Protein AF-A0ABD5TT77-F1 (afdb_monomer_lite)

Foldseek 3Di:
DDPVVVVCVVVVNDPVNDDDDDDDDDDDWDQKDWDKDCADPVPRHNQKIKIWMDGTDPVQPPPDDFQTKIWIAGLPPRHTPDTGFTFRQWHWGADPVGDIDIDGDDPVRRGDRRDDSVVSVVVSVVD

Radius of gyration: 18.19 Å; chains: 1; bounding box: 44×41×43 Å

Secondary structure (DSSP, 8-state):
--HHHHHHHHTT--GGG--------PPP--SEEEEEESS-TTT--TTEEEEEEEES-GGGGTTSSS-SEEEEEETTT--EEEEE-----EEEEE-TTSSEEEEEPPGGGTT--SS-TTHHHHHHTT-

Sequence (127 aa):
MNWRERHTAKNGIPHEDVALSVVVQRMVIPEVSGTMFTADPTNGNRRITAIKAGLGLREAFISGGAAAGSVRVDARTGETLDYETGVQRTVVRPRPEGGIETVDFSADERSVRALSDKQVPRLLRKG

Structure (mmCIF, N/CA/C/O backbone):
data_AF-A0ABD5TT77-F1
#
_entry.id   AF-A0ABD5TT77-F1
#
loop_
_atom_site.group_PDB
_atom_site.id
_atom_site.type_symbol
_atom_site.label_atom_id
_atom_site.label_alt_id
_atom_site.label_comp_id
_atom_site.label_asym_id
_atom_site.label_entity_id
_atom_site.label_seq_id
_atom_site.pdbx_PDB_ins_code
_atom_site.Cartn_x
_atom_site.Cartn_y
_atom_site.Cartn_z
_atom_site.occupancy
_atom_site.B_iso_or_equiv
_atom_site.auth_seq_id
_atom_site.auth_comp_id
_atom_site.auth_asym_id
_atom_site.auth_atom_id
_atom_site.pdbx_PDB_model_num
ATOM 1 N N . MET A 1 1 ? 29.557 -3.678 -16.423 1.00 57.44 1 MET A N 1
ATOM 2 C CA . MET A 1 1 ? 28.429 -4.621 -16.549 1.00 57.44 1 MET A CA 1
ATOM 3 C C . MET A 1 1 ? 27.273 -4.126 -15.693 1.00 57.44 1 MET A C 1
ATOM 5 O O . MET A 1 1 ? 27.423 -4.057 -14.474 1.00 57.44 1 MET A O 1
ATOM 9 N N . ASN A 1 2 ? 26.182 -3.690 -16.322 1.00 69.31 2 ASN A N 1
ATOM 10 C CA . ASN A 1 2 ? 24.998 -3.152 -15.636 1.00 69.31 2 ASN A CA 1
ATOM 11 C C . ASN A 1 2 ? 24.085 -4.287 -15.109 1.00 69.31 2 ASN A C 1
ATOM 13 O O . ASN A 1 2 ? 24.344 -5.471 -15.332 1.00 69.31 2 ASN A O 1
ATOM 17 N N . TRP A 1 3 ? 23.025 -3.954 -14.362 1.00 62.84 3 TRP A N 1
ATOM 18 C CA . TRP A 1 3 ? 22.166 -4.966 -13.723 1.00 62.84 3 TRP A CA 1
ATOM 19 C C . TRP A 1 3 ? 21.408 -5.853 -14.730 1.00 62.84 3 TRP A C 1
ATOM 21 O O . TRP A 1 3 ? 21.178 -7.032 -14.456 1.00 62.84 3 TRP A O 1
ATOM 31 N N . ARG A 1 4 ? 21.057 -5.304 -15.902 1.00 60.78 4 ARG A N 1
ATOM 32 C CA . ARG A 1 4 ? 20.315 -6.005 -16.961 1.00 60.78 4 ARG A CA 1
ATOM 33 C C . ARG A 1 4 ? 21.167 -7.082 -17.621 1.00 60.78 4 ARG A C 1
ATOM 35 O O . ARG A 1 4 ? 20.706 -8.209 -17.778 1.00 60.78 4 ARG A O 1
ATOM 42 N N . GLU A 1 5 ? 22.418 -6.749 -17.929 1.00 68.38 5 GLU A N 1
ATOM 43 C CA . GLU A 1 5 ? 23.418 -7.687 -18.458 1.00 68.38 5 GLU A CA 1
ATOM 44 C C . GLU A 1 5 ? 23.682 -8.832 -17.480 1.00 68.38 5 GLU A C 1
ATOM 46 O O . GLU A 1 5 ? 23.782 -9.984 -17.883 1.00 68.38 5 GLU A O 1
ATOM 51 N N . ARG A 1 6 ? 23.723 -8.551 -16.170 1.00 73.81 6 ARG A N 1
ATOM 52 C CA . ARG A 1 6 ? 23.892 -9.612 -15.164 1.00 73.81 6 ARG A CA 1
ATOM 53 C C . ARG A 1 6 ? 22.697 -10.562 -15.088 1.00 73.81 6 ARG A C 1
ATOM 55 O O . ARG A 1 6 ? 22.906 -11.757 -14.912 1.00 73.81 6 ARG A O 1
ATOM 62 N N . HIS A 1 7 ? 21.465 -10.061 -15.173 1.00 81.19 7 HIS A N 1
ATOM 63 C CA . HIS A 1 7 ? 20.271 -10.902 -15.040 1.00 81.19 7 HIS A CA 1
ATOM 64 C C . HIS A 1 7 ? 20.042 -11.797 -16.265 1.00 81.19 7 HIS A C 1
ATOM 66 O O . HIS A 1 7 ? 19.782 -12.987 -16.111 1.00 81.19 7 HIS A O 1
ATOM 72 N N . THR A 1 8 ? 20.156 -11.233 -17.468 1.00 85.06 8 THR A N 1
ATOM 73 C CA . THR A 1 8 ? 19.967 -11.963 -18.735 1.00 85.06 8 THR A CA 1
ATOM 74 C C . THR A 1 8 ? 21.039 -13.032 -18.920 1.00 85.06 8 THR A C 1
ATOM 76 O O . THR A 1 8 ? 20.696 -14.201 -19.085 1.00 85.06 8 THR A O 1
ATOM 79 N N . ALA A 1 9 ? 22.316 -12.682 -18.721 1.00 80.12 9 ALA A N 1
ATOM 80 C CA . ALA A 1 9 ? 23.414 -13.645 -18.770 1.00 80.12 9 ALA A CA 1
ATOM 81 C C . ALA A 1 9 ? 23.263 -14.770 -17.731 1.00 80.12 9 ALA A C 1
ATOM 83 O O . ALA A 1 9 ? 23.460 -15.938 -18.056 1.00 80.12 9 ALA A O 1
ATOM 84 N N . LYS A 1 10 ? 22.864 -14.449 -16.489 1.00 87.50 10 LYS A N 1
ATOM 85 C CA . LYS A 1 10 ? 22.656 -15.459 -15.434 1.00 87.50 10 LYS A CA 1
ATOM 86 C C . LYS A 1 10 ? 21.545 -16.457 -15.778 1.00 87.50 10 LYS A C 1
ATOM 88 O O . LYS A 1 10 ? 21.640 -17.612 -15.378 1.00 87.50 10 LYS A O 1
ATOM 93 N N . ASN A 1 11 ? 20.503 -16.016 -16.476 1.00 87.88 11 ASN A N 1
ATOM 94 C CA . ASN A 1 11 ? 19.365 -16.861 -16.839 1.00 87.88 11 ASN A CA 1
ATOM 95 C C . ASN A 1 11 ? 19.471 -17.440 -18.260 1.00 87.88 11 ASN A C 1
ATOM 97 O O . ASN A 1 11 ? 18.516 -18.054 -18.723 1.00 87.88 11 ASN A O 1
ATOM 101 N N . GLY A 1 12 ? 20.606 -17.250 -18.948 1.00 87.81 12 GLY A N 1
ATOM 102 C CA . GLY A 1 12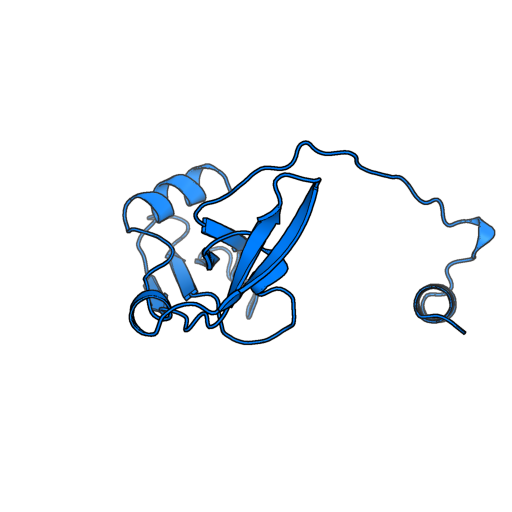 ? 20.821 -17.756 -20.306 1.00 87.81 12 GLY A CA 1
ATOM 103 C C . GLY A 1 12 ? 19.894 -17.136 -21.352 1.00 87.81 12 GLY A C 1
ATOM 104 O O . GLY A 1 12 ? 19.580 -17.791 -22.337 1.00 87.81 12 GLY A O 1
ATOM 105 N N . ILE A 1 13 ? 19.426 -15.905 -21.126 1.00 87.12 13 ILE A N 1
ATOM 106 C CA . ILE A 1 13 ? 18.540 -15.188 -22.048 1.00 87.12 13 ILE A CA 1
ATOM 107 C C . ILE A 1 13 ? 19.423 -14.382 -23.014 1.00 87.12 13 ILE A C 1
ATOM 109 O O . ILE A 1 13 ? 20.113 -13.469 -22.540 1.00 87.12 13 ILE A O 1
ATOM 113 N N . PRO A 1 14 ? 19.429 -14.688 -24.326 1.00 86.62 14 PRO A N 1
ATOM 114 C CA . PRO A 1 14 ? 20.193 -13.931 -25.314 1.00 86.62 14 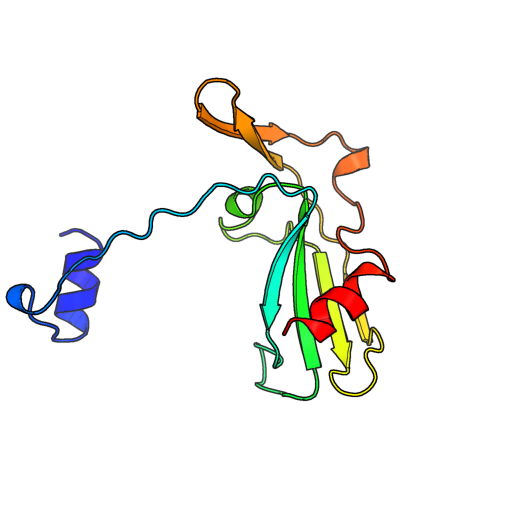PRO A CA 1
ATOM 115 C C . PRO A 1 14 ? 19.721 -12.478 -25.379 1.00 86.62 14 PRO A C 1
ATOM 117 O O . PRO A 1 14 ? 18.536 -12.186 -25.220 1.00 86.62 14 PRO A O 1
ATOM 120 N N . HIS A 1 15 ? 20.645 -11.546 -25.598 1.00 81.00 15 HIS A N 1
ATOM 121 C CA . HIS A 1 15 ? 20.314 -10.120 -25.614 1.00 81.00 15 HIS A CA 1
ATOM 122 C C . HIS A 1 15 ? 19.450 -9.741 -26.821 1.00 81.00 15 HIS A C 1
ATOM 124 O O . HIS A 1 15 ? 18.588 -8.871 -26.704 1.00 81.00 15 HIS A O 1
ATOM 130 N N . GLU A 1 16 ? 19.675 -10.408 -27.950 1.00 85.44 16 GLU A N 1
ATOM 131 C CA . GLU A 1 16 ? 18.930 -10.270 -29.200 1.00 85.44 16 GLU A CA 1
ATOM 132 C C . GLU A 1 16 ? 17.452 -10.672 -29.082 1.00 85.44 16 GLU A C 1
A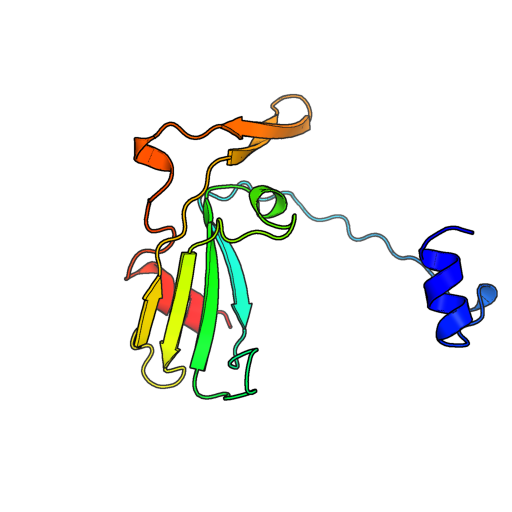TOM 134 O O . GLU A 1 16 ? 16.621 -10.146 -29.821 1.00 85.44 16 GLU A O 1
ATOM 139 N N . ASP A 1 17 ? 17.112 -11.519 -28.106 1.00 86.44 17 ASP A N 1
ATOM 140 C CA . ASP A 1 17 ? 15.754 -12.031 -27.892 1.00 86.44 17 ASP A CA 1
ATOM 141 C C . ASP A 1 17 ? 14.938 -11.176 -26.903 1.00 86.44 17 ASP A C 1
ATOM 143 O O . ASP A 1 17 ? 13.774 -11.470 -26.612 1.00 86.44 17 ASP A O 1
ATOM 147 N N . VAL A 1 18 ? 15.522 -10.099 -26.362 1.00 88.12 18 VAL A N 1
ATOM 148 C CA . VAL A 1 18 ? 14.860 -9.219 -25.390 1.00 88.12 18 VAL A CA 1
ATOM 149 C C . VAL A 1 18 ? 14.331 -7.958 -26.071 1.00 88.12 18 VAL A C 1
ATOM 151 O O . VAL A 1 18 ? 15.088 -7.065 -26.445 1.00 88.12 18 VAL A O 1
ATOM 154 N N . ALA A 1 19 ? 13.006 -7.822 -26.130 1.00 88.50 19 ALA A N 1
ATOM 155 C CA . ALA A 1 19 ? 12.335 -6.582 -26.519 1.00 88.50 19 ALA A CA 1
ATOM 156 C C . ALA A 1 19 ? 11.848 -5.791 -25.290 1.00 88.50 19 ALA A C 1
ATOM 158 O O . ALA A 1 19 ? 11.386 -6.368 -24.303 1.00 88.50 19 ALA A O 1
ATOM 159 N N . LEU A 1 20 ? 11.903 -4.455 -25.355 1.00 90.00 20 LEU A N 1
ATOM 160 C CA . LEU A 1 20 ? 11.351 -3.561 -24.332 1.00 90.00 20 LEU A CA 1
ATOM 161 C C . LEU A 1 20 ? 10.107 -2.853 -24.873 1.00 90.00 20 LEU A C 1
ATOM 163 O O . LEU A 1 20 ? 10.165 -2.184 -25.899 1.00 90.00 20 LEU A O 1
ATOM 167 N N . SER A 1 21 ? 8.996 -2.961 -24.149 1.00 94.88 21 SER A N 1
ATOM 168 C CA . SER A 1 21 ? 7.781 -2.182 -24.406 1.00 94.88 21 SER A CA 1
ATOM 169 C C . SER A 1 21 ? 7.598 -1.107 -23.338 1.00 94.88 21 SER A C 1
ATOM 171 O O . SER A 1 21 ? 7.988 -1.297 -22.185 1.00 94.88 21 SER A O 1
ATOM 173 N N . VAL A 1 22 ? 6.987 0.016 -23.717 1.00 95.94 22 VAL A N 1
ATOM 174 C CA . VAL A 1 22 ? 6.710 1.143 -22.816 1.00 95.94 22 VAL A CA 1
ATOM 175 C C . VAL A 1 22 ? 5.207 1.252 -22.590 1.00 95.94 22 VAL A C 1
ATOM 177 O O . VAL A 1 22 ? 4.440 1.380 -23.541 1.00 95.94 22 VAL A O 1
ATOM 180 N N . VAL A 1 23 ? 4.791 1.233 -21.323 1.00 96.12 23 VAL A N 1
ATOM 181 C CA . VAL A 1 23 ? 3.409 1.518 -20.922 1.00 96.12 23 VAL A CA 1
ATOM 182 C C . VAL A 1 23 ? 3.316 2.987 -20.527 1.00 96.12 23 VAL A C 1
ATOM 184 O O . VAL A 1 23 ? 3.980 3.421 -19.588 1.00 96.12 23 VAL A O 1
ATOM 187 N N . VAL A 1 24 ? 2.476 3.747 -21.231 1.00 95.25 24 VAL A N 1
ATOM 188 C CA . VAL A 1 24 ? 2.130 5.126 -20.866 1.00 95.25 24 VAL A CA 1
ATOM 189 C C . VAL A 1 24 ? 0.761 5.106 -20.198 1.00 95.25 24 VAL A C 1
ATOM 191 O O . VAL A 1 24 ? -0.253 4.842 -20.839 1.00 95.25 24 VAL A O 1
ATOM 194 N N . GLN A 1 25 ? 0.737 5.364 -18.894 1.00 94.62 25 GLN A N 1
ATOM 195 C CA . GLN A 1 25 ? -0.478 5.382 -18.088 1.00 94.62 25 GLN A CA 1
ATOM 196 C C . GLN A 1 25 ? -0.722 6.791 -17.550 1.00 94.62 25 GLN A C 1
ATOM 198 O O . GLN A 1 25 ? 0.208 7.485 -17.141 1.00 94.62 25 GLN A O 1
ATOM 203 N N . ARG A 1 26 ? -1.990 7.212 -17.512 1.00 93.19 26 ARG A N 1
ATOM 204 C CA . ARG A 1 26 ? -2.377 8.446 -16.825 1.00 93.19 26 ARG A CA 1
ATOM 205 C C . ARG A 1 26 ? -2.020 8.349 -15.339 1.00 93.19 26 ARG A C 1
ATOM 207 O O . ARG A 1 26 ? -2.424 7.399 -14.671 1.00 93.19 26 ARG A O 1
ATOM 214 N N . MET A 1 27 ? -1.332 9.364 -14.823 1.00 89.69 27 MET A N 1
ATOM 215 C CA . MET A 1 27 ? -0.998 9.451 -13.403 1.00 89.69 27 MET A CA 1
ATOM 216 C C . MET A 1 27 ? -2.264 9.639 -12.556 1.00 89.69 27 MET A C 1
ATOM 218 O O . MET A 1 27 ? -3.112 10.482 -12.859 1.00 89.69 27 MET A O 1
ATOM 222 N N . VAL A 1 28 ? -2.380 8.851 -11.490 1.00 91.06 28 VAL A N 1
ATOM 223 C CA . VAL A 1 28 ? -3.397 9.012 -10.443 1.00 91.06 28 VAL A CA 1
ATOM 224 C C . VAL A 1 28 ? -2.709 9.644 -9.238 1.00 91.06 28 VAL A C 1
ATOM 226 O O . VAL A 1 28 ? -1.595 9.246 -8.912 1.00 91.06 28 VAL A O 1
ATOM 229 N N . ILE A 1 29 ? -3.356 10.619 -8.593 1.00 90.25 29 ILE A N 1
ATOM 230 C CA . ILE A 1 29 ? -2.868 11.263 -7.365 1.00 90.25 29 ILE A CA 1
ATOM 231 C C . ILE A 1 29 ? -3.656 10.666 -6.191 1.00 90.25 29 ILE A C 1
ATOM 233 O O . ILE A 1 29 ? -4.795 11.075 -5.965 1.00 90.25 29 ILE A O 1
ATOM 237 N N . PRO A 1 30 ? -3.122 9.646 -5.499 1.00 91.25 30 PRO A N 1
ATOM 238 C CA . PRO A 1 30 ? -3.848 8.957 -4.447 1.00 91.25 30 PRO A CA 1
ATOM 239 C C . PRO A 1 30 ? -3.670 9.642 -3.089 1.00 91.25 30 PRO A C 1
ATOM 241 O O . PRO A 1 30 ? -2.583 10.100 -2.744 1.00 91.25 30 PRO A O 1
ATOM 244 N N . GLU A 1 31 ? -4.718 9.601 -2.271 1.00 89.94 31 GLU A N 1
ATOM 245 C CA . GLU A 1 31 ? -4.599 9.823 -0.823 1.00 89.94 31 GLU A CA 1
ATOM 246 C C . GLU A 1 31 ? -3.874 8.646 -0.156 1.00 89.94 31 GLU A C 1
ATOM 248 O O . GLU A 1 31 ? -3.025 8.833 0.712 1.00 89.94 31 GLU A O 1
ATOM 253 N N . VAL A 1 32 ? -4.189 7.426 -0.602 1.00 91.19 32 VAL A N 1
ATOM 254 C CA . VAL A 1 32 ? -3.654 6.159 -0.097 1.00 91.19 32 VAL A CA 1
ATOM 255 C C . VAL A 1 32 ? -3.295 5.275 -1.282 1.00 91.19 32 VAL A C 1
ATOM 257 O O . VAL A 1 32 ? -4.107 5.080 -2.189 1.00 91.19 32 VAL A O 1
ATOM 260 N N . SER A 1 33 ? -2.102 4.696 -1.262 1.00 92.06 33 SER A N 1
ATOM 261 C CA . SER A 1 33 ? -1.662 3.709 -2.246 1.00 92.06 33 SER A CA 1
ATOM 262 C C . SER A 1 33 ? -1.106 2.471 -1.553 1.00 92.06 33 SER A C 1
ATOM 264 O O . SER A 1 33 ? -0.808 2.478 -0.357 1.00 92.06 33 SER A O 1
ATOM 266 N N . GLY A 1 34 ? -1.004 1.361 -2.281 1.00 91.31 34 GLY A N 1
ATOM 267 C CA . GLY A 1 34 ? -0.656 0.101 -1.648 1.00 91.31 34 GLY A CA 1
ATOM 268 C C . GLY A 1 34 ? -0.480 -1.067 -2.598 1.00 91.31 34 GLY A C 1
ATOM 269 O O . GLY A 1 34 ? -0.416 -0.919 -3.815 1.00 91.31 34 GLY A O 1
ATOM 270 N N . THR A 1 35 ? -0.352 -2.248 -2.007 1.00 92.81 35 THR A N 1
ATOM 271 C CA . THR A 1 35 ? -0.320 -3.545 -2.689 1.00 92.81 35 THR A CA 1
ATOM 272 C C . THR A 1 35 ? -1.281 -4.484 -1.975 1.00 92.81 35 THR A C 1
ATOM 274 O O . THR A 1 35 ? -1.372 -4.452 -0.749 1.00 92.81 35 THR A O 1
ATOM 277 N N . MET A 1 36 ? -1.972 -5.329 -2.731 1.00 95.12 36 MET A N 1
ATOM 278 C CA . MET A 1 36 ? -2.847 -6.370 -2.205 1.00 95.12 36 MET A CA 1
ATOM 279 C C . MET A 1 36 ? -2.431 -7.717 -2.789 1.00 95.12 36 MET A C 1
ATOM 281 O O . MET A 1 36 ? -2.213 -7.829 -3.993 1.00 95.12 36 MET A O 1
ATOM 285 N N . PHE A 1 37 ? -2.339 -8.724 -1.929 1.00 96.00 37 PHE A N 1
ATOM 286 C CA . PHE A 1 37 ? -2.122 -10.116 -2.291 1.00 96.00 37 PHE A CA 1
ATOM 287 C C . PHE A 1 37 ? -3.365 -10.914 -1.904 1.00 96.00 37 PHE A C 1
ATOM 289 O O . PHE A 1 37 ? -3.746 -10.924 -0.736 1.00 96.00 37 PHE A O 1
ATOM 296 N N . THR A 1 38 ? -3.980 -11.601 -2.866 1.00 95.75 38 THR A N 1
ATOM 297 C CA . THR A 1 38 ? -5.175 -12.446 -2.657 1.00 95.75 38 THR A CA 1
ATOM 298 C C . THR A 1 38 ? -4.858 -13.805 -2.016 1.00 95.75 38 THR A 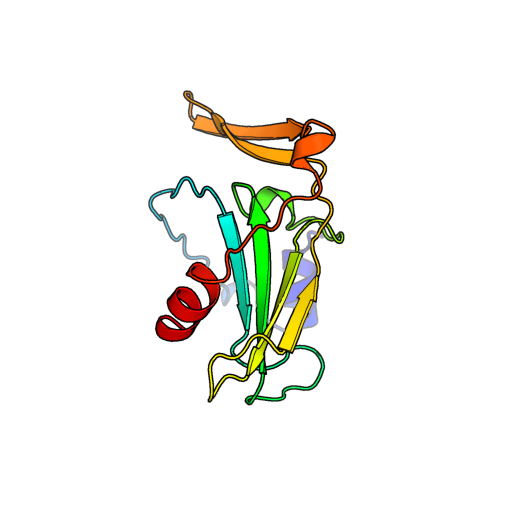C 1
ATOM 300 O O . THR A 1 38 ? -5.739 -14.638 -1.821 1.00 95.75 38 THR A O 1
ATOM 303 N N . ALA A 1 39 ? -3.591 -14.031 -1.674 1.00 95.38 39 ALA A N 1
ATOM 304 C CA . ALA A 1 39 ? -3.116 -15.110 -0.826 1.00 95.38 39 ALA A CA 1
ATOM 305 C C . ALA A 1 39 ? -2.015 -14.559 0.082 1.00 95.38 39 ALA A C 1
ATOM 307 O O . ALA A 1 39 ? -1.285 -13.649 -0.317 1.00 95.38 39 ALA A O 1
ATOM 308 N N . ASP A 1 40 ? -1.868 -15.125 1.275 1.00 94.62 40 ASP A N 1
ATOM 309 C CA . ASP A 1 40 ? -0.813 -14.730 2.202 1.00 94.62 40 ASP A CA 1
ATOM 310 C C . ASP A 1 40 ? 0.571 -14.939 1.553 1.00 94.62 40 ASP A C 1
ATOM 312 O O . ASP A 1 40 ? 0.942 -16.079 1.264 1.00 94.62 40 ASP A O 1
ATOM 316 N N . PRO A 1 41 ? 1.364 -13.876 1.325 1.00 92.50 41 PRO A N 1
ATOM 317 C CA . PRO A 1 41 ? 2.632 -13.986 0.611 1.00 92.50 41 PRO A CA 1
ATOM 318 C C . PRO A 1 41 ? 3.719 -14.720 1.412 1.00 92.50 41 PRO A C 1
ATOM 320 O O . PRO A 1 41 ? 4.757 -15.048 0.846 1.00 92.50 41 PRO A O 1
ATOM 323 N N . THR A 1 42 ? 3.512 -14.970 2.712 1.00 93.00 42 THR A N 1
ATOM 324 C CA . THR A 1 42 ? 4.489 -15.663 3.569 1.00 93.00 42 THR A CA 1
ATOM 325 C C . THR A 1 42 ? 4.365 -17.186 3.514 1.00 93.00 42 THR A C 1
ATOM 327 O O . THR A 1 42 ? 5.362 -17.886 3.661 1.00 93.00 42 THR A O 1
ATOM 330 N N . ASN A 1 43 ? 3.153 -17.709 3.299 1.00 95.19 43 ASN A N 1
ATOM 331 C CA . ASN A 1 43 ? 2.855 -19.146 3.383 1.00 95.19 43 ASN A CA 1
ATOM 332 C C . ASN A 1 43 ? 1.923 -19.663 2.266 1.00 95.19 43 ASN A C 1
ATOM 334 O O . ASN A 1 43 ? 1.649 -20.858 2.199 1.00 95.19 43 ASN A O 1
ATOM 338 N N . GLY A 1 44 ? 1.425 -18.788 1.389 1.00 96.00 44 GLY A N 1
ATOM 339 C CA . GLY A 1 44 ? 0.547 -19.129 0.269 1.00 96.00 44 GLY A CA 1
ATOM 340 C C . GLY A 1 44 ? -0.923 -19.366 0.632 1.00 96.00 44 GLY A C 1
ATOM 341 O O . GLY A 1 44 ? -1.694 -19.793 -0.231 1.00 96.00 44 GLY A O 1
ATOM 342 N N . ASN A 1 45 ? -1.350 -19.111 1.873 1.00 96.81 45 ASN A N 1
ATOM 343 C CA . ASN A 1 45 ? -2.726 -19.355 2.303 1.00 96.81 45 ASN A CA 1
ATOM 344 C C . ASN A 1 45 ? -3.719 -18.437 1.571 1.00 96.81 45 ASN A C 1
ATOM 346 O O . ASN A 1 45 ? -3.831 -17.246 1.858 1.00 96.81 45 ASN A O 1
ATOM 350 N N . ARG A 1 46 ? -4.502 -19.027 0.664 1.00 96.25 46 ARG A N 1
ATOM 351 C CA . ARG A 1 46 ? -5.525 -18.348 -0.152 1.00 96.25 46 ARG A CA 1
ATOM 352 C C . ARG A 1 46 ? -6.772 -17.915 0.622 1.00 96.25 46 ARG A C 1
ATOM 354 O O . ARG A 1 46 ? -7.623 -17.237 0.063 1.00 96.25 46 ARG A O 1
ATOM 361 N N . ARG A 1 47 ? -6.914 -18.312 1.890 1.00 96.50 47 ARG A N 1
ATOM 362 C CA . ARG A 1 47 ? -8.001 -17.827 2.757 1.00 96.50 47 ARG A CA 1
ATOM 363 C C . ARG A 1 47 ? -7.702 -16.460 3.357 1.00 96.50 47 ARG A C 1
ATOM 365 O O . ARG A 1 47 ? -8.584 -15.888 3.981 1.00 96.50 47 ARG A O 1
ATOM 372 N N . ILE A 1 48 ? -6.486 -15.946 3.184 1.00 97.25 48 ILE A N 1
ATOM 373 C CA . ILE A 1 48 ? -6.069 -14.674 3.759 1.00 97.25 48 ILE A CA 1
ATOM 374 C C . ILE A 1 48 ? -5.661 -13.736 2.633 1.00 97.25 48 ILE A C 1
ATOM 376 O O . ILE A 1 48 ? -4.728 -14.018 1.883 1.00 97.25 48 ILE A O 1
ATOM 380 N N . THR A 1 49 ? -6.347 -12.600 2.549 1.00 97.44 49 THR A N 1
ATOM 381 C CA . THR A 1 49 ? -5.904 -11.468 1.739 1.00 97.44 49 THR A CA 1
ATOM 382 C C . THR A 1 49 ? -5.023 -10.568 2.596 1.00 97.44 49 THR A C 1
ATOM 384 O O . THR A 1 49 ? -5.420 -10.155 3.686 1.00 97.44 49 THR A O 1
ATOM 387 N N . ALA A 1 50 ? -3.820 -10.269 2.110 1.00 96.38 50 ALA A N 1
ATOM 388 C CA . ALA A 1 50 ? -2.870 -9.385 2.773 1.00 96.38 50 ALA A CA 1
ATOM 389 C C . ALA A 1 50 ? -2.756 -8.072 1.995 1.00 96.38 50 ALA A C 1
ATOM 391 O O . ALA A 1 50 ? -2.432 -8.073 0.806 1.00 96.38 50 ALA A O 1
ATOM 392 N N . ILE A 1 51 ? -2.995 -6.945 2.658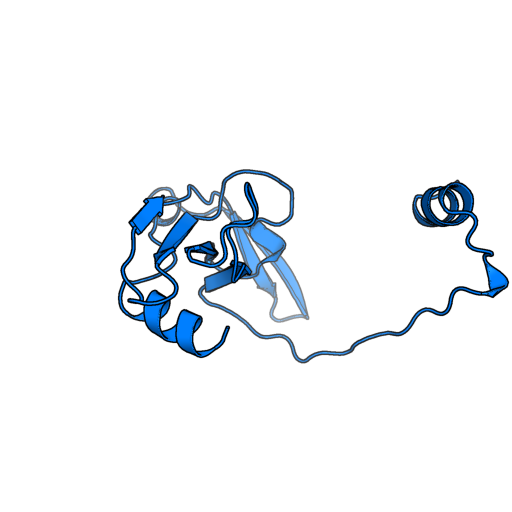 1.00 95.12 51 ILE A N 1
ATOM 393 C CA . ILE A 1 51 ? -2.892 -5.613 2.058 1.00 95.12 51 ILE A CA 1
ATOM 394 C C . ILE A 1 51 ? -1.814 -4.832 2.807 1.00 95.12 51 ILE A C 1
ATOM 396 O O . ILE A 1 51 ? -1.770 -4.834 4.035 1.00 95.12 51 ILE A O 1
ATOM 400 N N . LYS A 1 52 ? -0.951 -4.142 2.062 1.00 92.94 52 LYS A N 1
ATOM 401 C CA . LYS A 1 52 ? -0.044 -3.118 2.588 1.00 92.94 52 LYS A CA 1
ATOM 402 C C . LYS A 1 52 ? -0.413 -1.778 1.984 1.00 92.94 52 LYS A C 1
ATOM 404 O O . LYS A 1 52 ? -0.494 -1.684 0.760 1.00 92.94 52 LYS A O 1
ATOM 409 N N . ALA A 1 53 ? -0.619 -0.763 2.812 1.00 92.31 53 ALA A N 1
ATOM 410 C CA . ALA A 1 53 ? -1.051 0.554 2.361 1.00 92.31 53 ALA A CA 1
ATOM 411 C C . ALA A 1 53 ? -0.396 1.684 3.162 1.00 92.31 53 ALA A C 1
ATOM 413 O O . ALA A 1 53 ? -0.189 1.572 4.369 1.00 92.31 53 ALA A O 1
ATOM 414 N N . GLY A 1 54 ? -0.090 2.774 2.468 1.00 90.25 54 GLY A N 1
ATOM 415 C CA . GLY A 1 54 ? 0.495 3.991 3.020 1.00 90.25 54 GLY A CA 1
ATOM 416 C C . GLY A 1 54 ? -0.089 5.227 2.345 1.00 90.25 54 GLY A C 1
ATOM 417 O O . GLY A 1 54 ? -0.842 5.125 1.373 1.00 90.25 54 GLY A O 1
ATOM 418 N N . LEU A 1 55 ? 0.244 6.397 2.874 1.00 88.75 55 LEU A N 1
ATOM 419 C CA . LEU A 1 55 ? -0.266 7.673 2.381 1.00 88.75 55 LEU A CA 1
ATOM 420 C C . LEU A 1 55 ? 0.500 8.137 1.135 1.00 88.75 55 LEU A C 1
ATOM 422 O O . LEU A 1 55 ? 1.716 7.957 1.032 1.00 88.75 55 LEU A O 1
ATOM 426 N N . GLY A 1 56 ? -0.206 8.796 0.219 1.00 88.50 56 GLY A N 1
ATOM 427 C CA . GLY A 1 56 ? 0.357 9.365 -1.004 1.00 88.50 56 GLY A CA 1
ATOM 428 C C . GLY A 1 56 ? 0.779 8.323 -2.040 1.00 88.50 56 GLY A C 1
ATOM 429 O O . GLY A 1 56 ? 0.289 7.190 -2.058 1.00 88.50 56 GLY A O 1
ATOM 430 N N . LEU A 1 57 ? 1.672 8.730 -2.944 1.00 89.50 57 LEU A N 1
ATOM 431 C CA . LEU A 1 57 ? 2.180 7.896 -4.034 1.00 89.50 57 LEU A CA 1
ATOM 432 C C . LEU A 1 57 ? 2.994 6.702 -3.507 1.00 89.50 57 LEU A C 1
ATOM 434 O O . LEU A 1 57 ? 3.714 6.816 -2.514 1.00 89.50 57 LEU A O 1
ATOM 438 N N . ARG A 1 58 ? 2.898 5.549 -4.185 1.00 82.75 58 ARG A N 1
ATOM 439 C CA . ARG A 1 58 ? 3.486 4.278 -3.714 1.00 82.75 58 ARG A CA 1
ATOM 440 C C . ARG A 1 58 ? 5.003 4.374 -3.600 1.00 82.75 58 ARG A C 1
ATOM 442 O O . ARG A 1 58 ? 5.603 3.759 -2.724 1.00 82.75 58 ARG A O 1
ATOM 449 N N . GLU A 1 59 ? 5.608 5.180 -4.463 1.00 80.94 59 GLU A N 1
ATOM 450 C CA . GLU A 1 59 ? 7.016 5.563 -4.498 1.00 80.94 59 GLU A CA 1
ATOM 451 C C . GLU A 1 59 ? 7.562 5.932 -3.113 1.00 80.94 59 GLU A C 1
ATOM 453 O O . GLU A 1 59 ? 8.721 5.631 -2.831 1.00 80.94 59 GLU A O 1
ATOM 458 N N . ALA A 1 60 ? 6.724 6.483 -2.226 1.00 73.00 60 ALA A N 1
ATOM 459 C CA . ALA A 1 60 ? 7.099 6.862 -0.867 1.00 73.00 60 ALA A CA 1
ATOM 460 C C . ALA A 1 60 ? 7.618 5.704 0.002 1.00 73.00 60 ALA A C 1
ATOM 462 O O . ALA A 1 60 ? 8.384 5.948 0.930 1.00 73.00 60 ALA A O 1
ATOM 463 N N . PHE A 1 61 ? 7.236 4.452 -0.277 1.00 70.25 61 PHE A N 1
ATOM 464 C CA . PHE A 1 61 ? 7.605 3.305 0.567 1.00 70.25 61 PHE A CA 1
ATOM 465 C C . PHE A 1 61 ? 8.090 2.067 -0.210 1.00 70.25 61 PHE A C 1
ATOM 467 O O . PHE A 1 61 ? 8.201 0.978 0.357 1.00 70.25 61 PHE A O 1
ATOM 474 N N . ILE A 1 62 ? 8.440 2.211 -1.495 1.00 63.56 62 ILE A N 1
ATOM 475 C CA . ILE A 1 62 ? 9.035 1.128 -2.311 1.00 63.56 62 ILE A CA 1
ATOM 476 C C . ILE A 1 62 ? 10.502 0.853 -1.928 1.00 63.56 62 ILE A C 1
ATOM 478 O O . ILE A 1 62 ? 10.994 -0.250 -2.154 1.00 63.56 62 ILE A O 1
ATOM 482 N N . SER A 1 63 ? 11.194 1.803 -1.291 1.00 54.69 63 SER A N 1
ATOM 483 C CA . SER A 1 63 ? 12.629 1.721 -0.968 1.00 54.69 63 SER A CA 1
ATOM 484 C C . SER A 1 63 ? 12.999 0.818 0.223 1.00 54.69 63 SER A C 1
ATOM 486 O O . SER A 1 63 ? 14.159 0.793 0.626 1.00 54.69 63 SER A O 1
ATOM 488 N N . GLY A 1 64 ? 12.066 0.003 0.733 1.00 48.91 64 GLY A N 1
ATOM 489 C CA . GLY A 1 64 ? 12.421 -1.200 1.499 1.00 48.91 64 GLY A CA 1
ATOM 490 C C . GLY A 1 64 ? 12.362 -1.124 3.028 1.00 48.91 64 GLY A C 1
ATOM 491 O O . GLY A 1 64 ? 13.044 -1.909 3.679 1.00 48.91 64 GLY A O 1
ATOM 492 N N . GLY A 1 65 ? 11.531 -0.275 3.639 1.00 46.75 65 GLY A N 1
ATOM 493 C CA . GLY A 1 65 ? 11.387 -0.294 5.102 1.00 46.75 65 GLY A CA 1
ATOM 494 C C . GLY A 1 65 ? 10.026 0.169 5.608 1.00 46.75 65 GLY A C 1
ATOM 495 O O . GLY A 1 65 ? 9.698 1.334 5.447 1.00 46.75 65 GLY A O 1
ATOM 496 N N . ALA A 1 66 ? 9.266 -0.764 6.200 1.00 54.38 66 ALA A N 1
ATOM 497 C CA . ALA A 1 66 ? 8.302 -0.649 7.317 1.00 54.38 66 ALA A CA 1
ATOM 498 C C . ALA A 1 66 ? 7.424 0.620 7.510 1.00 54.38 66 ALA A C 1
ATOM 500 O O . ALA A 1 66 ? 6.911 0.840 8.602 1.00 54.38 66 ALA A O 1
ATOM 501 N N . ALA A 1 67 ? 7.218 1.450 6.487 1.00 69.00 67 ALA A N 1
ATOM 502 C CA . ALA A 1 67 ? 6.456 2.695 6.605 1.00 69.00 67 ALA A CA 1
ATOM 503 C C . ALA A 1 67 ? 4.950 2.519 6.347 1.00 69.00 67 ALA A C 1
ATOM 505 O O . ALA A 1 67 ? 4.140 3.260 6.892 1.00 69.00 67 ALA A O 1
ATOM 506 N N . ALA A 1 68 ? 4.567 1.534 5.530 1.00 81.19 68 ALA A N 1
ATOM 507 C CA . ALA A 1 68 ? 3.170 1.249 5.214 1.00 81.19 68 ALA A CA 1
ATOM 508 C C . ALA A 1 68 ? 2.536 0.351 6.283 1.00 81.19 68 ALA A C 1
ATOM 510 O O . ALA A 1 68 ? 3.139 -0.641 6.697 1.00 81.19 68 ALA A O 1
ATOM 511 N N . GLY A 1 69 ? 1.301 0.666 6.672 1.00 89.75 69 GLY A N 1
ATOM 512 C CA . GLY A 1 69 ? 0.498 -0.220 7.506 1.00 89.75 69 GLY A CA 1
ATOM 513 C C . GLY A 1 69 ? 0.139 -1.508 6.772 1.00 89.75 69 GLY A C 1
ATOM 514 O O . GLY A 1 69 ? 0.129 -1.561 5.535 1.00 89.75 69 GLY A O 1
ATOM 515 N N . SER A 1 70 ? -0.157 -2.551 7.537 1.00 92.62 70 SER A N 1
ATOM 516 C CA . SER A 1 70 ? -0.559 -3.851 7.018 1.00 92.62 70 SER A CA 1
ATOM 517 C C . SER A 1 70 ? -1.930 -4.249 7.557 1.00 92.62 70 SER A C 1
ATOM 519 O O . SER A 1 70 ? -2.298 -3.912 8.677 1.00 92.62 70 SER A O 1
ATOM 521 N N . VAL A 1 71 ? -2.723 -4.927 6.734 1.00 95.38 71 VAL A N 1
ATOM 522 C CA . VAL A 1 71 ? -3.997 -5.508 7.154 1.00 95.38 71 VAL A CA 1
ATOM 523 C C . VAL A 1 71 ? -4.132 -6.904 6.571 1.00 95.38 71 VAL A C 1
ATOM 525 O O . VAL A 1 71 ? -3.846 -7.139 5.392 1.00 95.38 71 VAL A O 1
ATOM 528 N N . ARG A 1 72 ? -4.559 -7.839 7.416 1.00 96.81 72 ARG A N 1
ATOM 529 C CA . ARG A 1 72 ? -4.861 -9.221 7.045 1.00 96.81 72 ARG A CA 1
ATOM 530 C C . ARG A 1 72 ? -6.354 -9.436 7.178 1.00 96.81 72 ARG A C 1
ATOM 532 O O . ARG A 1 72 ? -6.949 -9.062 8.183 1.00 96.81 72 ARG A O 1
ATOM 539 N N . VAL A 1 73 ? -6.951 -10.041 6.163 1.00 97.38 73 VAL A N 1
ATOM 540 C CA . VAL A 1 73 ? -8.401 -10.206 6.065 1.00 97.38 73 VAL A CA 1
ATOM 541 C C . VAL A 1 73 ? -8.725 -11.639 5.677 1.00 97.38 73 VAL A C 1
ATOM 543 O O . VAL A 1 73 ? -8.071 -12.192 4.791 1.00 97.38 73 VAL A O 1
ATOM 546 N N . ASP A 1 74 ? -9.742 -12.232 6.298 1.00 96.75 74 ASP A N 1
ATOM 547 C CA . ASP A 1 74 ? -10.332 -13.473 5.804 1.00 96.75 74 ASP A CA 1
ATOM 548 C C . ASP A 1 74 ? -10.986 -13.206 4.441 1.00 96.75 74 ASP A C 1
ATOM 550 O O . ASP A 1 74 ? -11.881 -12.372 4.299 1.00 96.75 74 ASP A O 1
ATOM 554 N N . ALA A 1 75 ? -10.520 -13.906 3.410 1.00 93.94 75 ALA A N 1
ATOM 555 C CA . ALA A 1 75 ? -10.939 -13.687 2.031 1.00 93.94 75 ALA A CA 1
ATOM 556 C C . ALA A 1 75 ? -12.401 -14.093 1.769 1.00 93.94 75 ALA A C 1
ATOM 558 O O . ALA A 1 75 ? -12.997 -13.640 0.795 1.00 93.94 75 ALA A O 1
ATOM 559 N N . ARG A 1 76 ? -12.984 -14.955 2.612 1.00 91.69 76 ARG A N 1
ATOM 560 C CA . ARG A 1 76 ? -14.354 -15.456 2.454 1.00 91.69 76 ARG A CA 1
ATOM 561 C C . ARG A 1 76 ? -15.356 -14.574 3.188 1.00 91.69 76 ARG A C 1
ATOM 563 O O . ARG A 1 76 ? -16.427 -14.311 2.648 1.00 91.69 76 ARG A O 1
ATOM 570 N N . THR A 1 77 ? -15.051 -14.173 4.419 1.00 93.81 77 THR A N 1
ATOM 571 C CA . THR A 1 77 ? -15.968 -13.364 5.241 1.00 93.81 77 THR A CA 1
ATOM 572 C C . THR A 1 77 ? -15.746 -11.867 5.063 1.00 93.81 77 THR A C 1
ATOM 574 O O . THR A 1 77 ? -16.666 -11.085 5.290 1.00 93.81 77 THR A O 1
ATOM 577 N N . GLY A 1 78 ? -14.547 -11.458 4.638 1.00 92.44 78 GLY A N 1
ATOM 578 C CA . GLY A 1 78 ? -14.132 -10.059 4.605 1.00 92.44 78 GLY A CA 1
ATOM 579 C C . GLY A 1 78 ? -13.798 -9.487 5.984 1.00 92.44 78 GLY A C 1
ATOM 580 O O . GLY A 1 78 ? -13.630 -8.274 6.107 1.00 92.44 78 GLY A O 1
ATOM 581 N N . GLU A 1 79 ? -13.717 -10.332 7.014 1.00 95.12 79 GLU A N 1
ATOM 582 C CA . GLU A 1 79 ? -13.389 -9.930 8.380 1.00 95.12 79 GLU A CA 1
ATOM 583 C C . GLU A 1 79 ? -11.901 -9.598 8.517 1.00 95.12 79 GLU A C 1
ATOM 585 O O . GLU A 1 79 ? -11.030 -10.390 8.149 1.00 95.12 79 GLU A O 1
ATOM 590 N N . THR A 1 80 ? -11.604 -8.427 9.078 1.00 96.06 80 THR A N 1
ATOM 591 C CA . THR A 1 80 ? -10.235 -8.043 9.424 1.00 96.06 80 THR A CA 1
ATOM 592 C C . THR A 1 80 ? -9.723 -8.938 10.549 1.00 96.06 80 THR A C 1
ATOM 594 O O . THR A 1 80 ? -10.228 -8.882 11.664 1.00 96.06 80 THR A O 1
ATOM 597 N N . LEU A 1 81 ? -8.698 -9.733 10.251 1.00 95.81 81 LEU A N 1
ATOM 598 C CA . LEU A 1 81 ? -8.036 -10.621 11.206 1.00 95.81 81 LEU A CA 1
ATOM 599 C C . LEU A 1 81 ? -6.977 -9.878 12.022 1.00 95.81 81 LEU A C 1
ATOM 601 O O . LEU A 1 81 ? -6.788 -10.168 13.197 1.00 95.81 81 LEU A O 1
ATOM 605 N N . ASP A 1 82 ? -6.266 -8.953 11.378 1.00 94.81 82 ASP A N 1
ATOM 606 C CA . ASP A 1 82 ? -5.200 -8.167 11.993 1.00 94.81 82 ASP A CA 1
ATOM 607 C C . ASP A 1 82 ? -5.015 -6.837 11.253 1.00 94.81 82 ASP A C 1
ATOM 609 O O . ASP A 1 82 ? -5.208 -6.769 10.032 1.00 94.81 82 ASP A O 1
ATOM 613 N N . TYR A 1 83 ? -4.638 -5.791 11.988 1.00 94.94 83 TYR A N 1
ATOM 614 C CA . TYR A 1 83 ? -4.300 -4.486 11.431 1.00 94.94 83 TYR A CA 1
ATOM 615 C C . TYR A 1 83 ? -3.118 -3.873 12.184 1.00 94.94 83 TYR A C 1
ATOM 617 O O . TYR A 1 83 ? -3.226 -3.508 13.353 1.00 94.94 83 TYR A O 1
ATOM 625 N N . GLU A 1 84 ? -2.028 -3.639 11.463 1.00 93.12 84 GLU A N 1
ATOM 626 C CA . GLU A 1 84 ? -0.832 -2.969 11.954 1.00 93.12 84 GLU A CA 1
ATOM 627 C C . GLU A 1 84 ? -0.716 -1.577 11.321 1.00 93.12 84 GLU A C 1
ATOM 629 O O . GLU A 1 84 ? -0.663 -1.423 10.096 1.00 93.12 84 GLU A O 1
ATOM 634 N N . THR A 1 85 ? -0.665 -0.536 12.148 1.00 91.06 85 THR A N 1
ATOM 635 C CA . THR A 1 85 ? -0.418 0.831 11.671 1.00 91.06 85 THR A CA 1
ATOM 636 C C . THR A 1 85 ? 1.078 1.036 11.452 1.00 91.06 85 THR A C 1
ATOM 638 O O . THR A 1 85 ? 1.871 0.880 12.375 1.00 91.06 85 THR A O 1
ATOM 641 N N . GLY A 1 86 ? 1.459 1.402 10.227 1.00 86.38 86 GLY A N 1
ATOM 642 C CA . GLY A 1 86 ? 2.842 1.732 9.887 1.00 86.38 86 GLY A CA 1
ATOM 643 C C . GLY A 1 86 ? 3.223 3.141 10.338 1.00 86.38 86 GLY A C 1
ATOM 644 O O . GLY A 1 86 ? 2.357 3.993 10.540 1.00 86.38 86 GLY A O 1
ATOM 645 N N . VAL A 1 87 ? 4.530 3.386 10.466 1.00 87.19 87 VAL A N 1
ATOM 646 C CA . VAL A 1 87 ? 5.075 4.716 10.770 1.00 87.19 87 VAL A CA 1
ATOM 647 C C . VAL A 1 87 ? 5.722 5.298 9.516 1.00 87.19 87 VAL A C 1
ATOM 649 O O . VAL A 1 87 ? 6.880 5.012 9.201 1.00 87.19 87 VAL A O 1
ATOM 652 N N . GLN A 1 88 ? 4.983 6.135 8.794 1.00 84.19 88 GLN A N 1
ATOM 653 C CA . GLN A 1 88 ? 5.434 6.752 7.555 1.00 84.19 88 GLN A CA 1
ATOM 654 C C . GLN A 1 88 ? 6.086 8.108 7.836 1.00 84.19 88 GLN A C 1
ATOM 656 O O . GLN A 1 88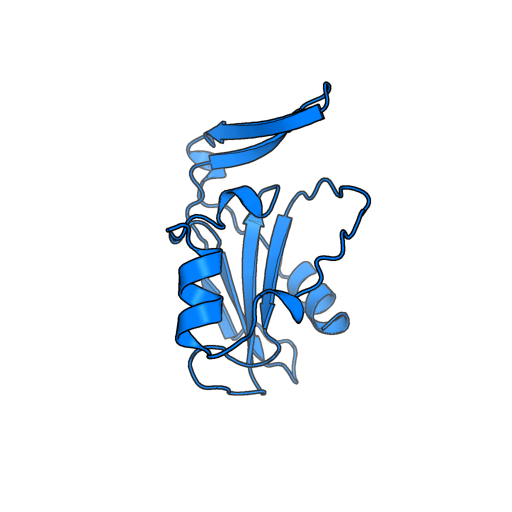 ? 5.433 9.041 8.277 1.00 84.19 88 GLN A O 1
ATOM 661 N N . ARG A 1 89 ? 7.395 8.235 7.587 1.00 86.12 89 ARG A N 1
ATOM 662 C CA . ARG A 1 89 ? 8.145 9.483 7.841 1.00 86.12 89 ARG A CA 1
ATOM 663 C C . ARG A 1 89 ? 8.045 10.497 6.711 1.00 86.12 89 ARG A C 1
ATOM 665 O O . ARG A 1 89 ? 8.174 11.685 6.971 1.00 86.12 89 ARG A O 1
ATOM 672 N N . THR A 1 90 ? 7.830 10.024 5.491 1.00 87.19 90 THR A N 1
ATOM 673 C CA . THR A 1 90 ? 7.836 10.835 4.274 1.00 87.19 90 THR A CA 1
ATOM 674 C C . THR A 1 90 ? 6.652 10.496 3.382 1.00 87.19 90 THR A C 1
ATOM 676 O O . THR A 1 90 ? 6.124 9.386 3.409 1.00 87.19 90 THR A O 1
ATOM 679 N N . VAL A 1 91 ? 6.247 11.439 2.540 1.00 87.44 91 VAL A N 1
ATOM 680 C CA . VAL A 1 91 ? 5.222 11.260 1.514 1.00 87.44 91 VAL A CA 1
ATOM 681 C C . VAL A 1 91 ? 5.740 11.754 0.178 1.00 87.44 91 VAL A C 1
ATOM 683 O O . VAL A 1 91 ? 6.420 12.774 0.106 1.00 87.44 91 VAL A O 1
ATOM 686 N N . VAL A 1 92 ? 5.403 11.028 -0.883 1.00 88.75 92 VAL A N 1
ATOM 687 C CA . VAL A 1 92 ? 5.709 11.437 -2.251 1.00 88.75 92 VAL A CA 1
ATOM 688 C C . VAL A 1 92 ? 4.462 12.046 -2.876 1.00 88.75 92 VAL A C 1
ATOM 690 O O . VAL A 1 92 ? 3.382 11.446 -2.832 1.00 88.75 92 VAL A O 1
ATOM 693 N N . ARG A 1 93 ? 4.604 13.250 -3.434 1.00 87.38 93 ARG A N 1
ATOM 694 C CA . ARG A 1 93 ? 3.518 14.035 -4.036 1.00 87.38 93 ARG A CA 1
ATOM 695 C C . ARG A 1 93 ? 3.941 14.570 -5.410 1.00 87.38 93 ARG A C 1
ATOM 697 O O . ARG A 1 93 ? 5.132 14.770 -5.636 1.00 87.38 93 ARG A O 1
ATOM 704 N N . PRO A 1 94 ? 3.000 14.760 -6.348 1.00 89.62 94 PRO A N 1
ATOM 705 C CA . PRO A 1 94 ? 3.304 15.347 -7.649 1.00 89.62 94 PRO A CA 1
ATOM 706 C C . PRO A 1 94 ? 3.609 16.841 -7.520 1.00 89.62 94 PRO A C 1
ATOM 708 O O . PRO A 1 94 ? 2.978 17.533 -6.720 1.00 89.62 94 PRO A O 1
ATOM 711 N N . ARG A 1 95 ? 4.526 17.339 -8.353 1.00 90.94 95 ARG A N 1
ATOM 712 C CA . ARG A 1 95 ? 4.790 18.778 -8.479 1.00 90.94 95 ARG A CA 1
ATOM 713 C C . ARG A 1 95 ? 3.924 19.420 -9.571 1.00 90.94 95 ARG A C 1
ATOM 715 O O . ARG A 1 95 ? 3.656 18.753 -10.575 1.00 90.94 95 ARG A O 1
ATOM 722 N N . PRO A 1 96 ? 3.518 20.698 -9.432 1.00 87.19 96 PRO A N 1
ATOM 723 C CA . PRO A 1 96 ? 2.753 21.410 -10.461 1.00 87.19 96 PRO A CA 1
ATOM 724 C C . PRO A 1 96 ? 3.434 21.440 -11.839 1.00 87.19 96 PRO A C 1
ATOM 726 O O . PRO A 1 96 ? 2.763 21.320 -12.860 1.00 87.19 96 PRO A O 1
ATOM 729 N N . GLU A 1 97 ? 4.761 21.563 -11.873 1.00 91.81 97 GLU A N 1
ATOM 730 C CA . GLU A 1 97 ? 5.588 21.614 -13.085 1.00 91.81 97 GLU A CA 1
ATOM 731 C C . GLU A 1 97 ? 5.927 20.234 -13.678 1.00 91.81 97 GLU A C 1
ATOM 733 O O . GLU A 1 97 ? 6.617 20.142 -14.694 1.00 91.81 97 GLU A O 1
ATOM 738 N N . GLY A 1 98 ? 5.428 19.159 -13.066 1.00 87.75 98 GLY A N 1
ATOM 739 C CA . GLY A 1 98 ? 5.723 17.783 -13.444 1.00 87.75 98 GLY A CA 1
ATOM 740 C C . GLY A 1 98 ? 6.822 17.144 -12.594 1.00 87.75 98 GLY A C 1
ATOM 741 O O . GLY A 1 98 ? 7.664 17.799 -11.984 1.00 87.75 98 GLY A O 1
ATOM 742 N N . GLY A 1 99 ? 6.794 15.813 -12.542 1.00 90.00 99 GLY A N 1
ATOM 743 C CA . GLY A 1 99 ? 7.623 15.038 -11.623 1.00 90.00 99 GLY A CA 1
ATOM 744 C C . GLY A 1 99 ? 7.012 14.932 -10.225 1.00 90.00 99 GLY A C 1
ATOM 745 O O . GLY A 1 99 ? 5.822 15.174 -10.016 1.00 90.00 99 GLY A O 1
ATOM 746 N N . ILE A 1 100 ? 7.839 14.509 -9.272 1.00 91.19 100 ILE A N 1
ATOM 747 C CA . ILE A 1 100 ? 7.444 14.225 -7.891 1.00 91.19 100 ILE A CA 1
ATOM 748 C C . ILE A 1 100 ? 8.426 14.853 -6.903 1.00 91.19 100 ILE A C 1
ATOM 750 O O . ILE A 1 100 ? 9.593 15.082 -7.223 1.00 91.19 100 ILE A O 1
ATOM 754 N N . GLU A 1 101 ? 7.959 15.076 -5.683 1.00 90.31 101 GLU A N 1
ATOM 755 C CA . GLU A 1 101 ? 8.776 15.435 -4.530 1.00 90.31 101 GLU A CA 1
ATOM 756 C C . GLU A 1 101 ? 8.499 14.548 -3.334 1.00 90.31 101 GLU A C 1
ATOM 758 O O . GLU A 1 101 ? 7.393 14.037 -3.169 1.00 90.31 101 GLU A O 1
ATOM 763 N N . THR A 1 102 ? 9.514 14.417 -2.485 1.00 90.19 102 THR A N 1
ATOM 764 C CA . THR A 1 102 ? 9.420 13.758 -1.187 1.00 90.19 102 THR A CA 1
ATOM 765 C C . THR A 1 102 ? 9.383 14.824 -0.103 1.00 90.19 102 THR A C 1
ATOM 767 O O . THR A 1 102 ? 10.288 15.651 -0.026 1.00 90.19 102 THR A O 1
ATOM 770 N N . VAL A 1 103 ? 8.355 14.782 0.738 1.00 88.81 103 VAL A N 1
ATOM 771 C CA . VAL A 1 103 ? 8.139 15.717 1.848 1.00 88.81 103 VAL A CA 1
ATOM 772 C C . VAL A 1 103 ? 8.082 14.931 3.154 1.00 88.81 103 VAL A C 1
ATOM 774 O O . VAL A 1 103 ? 7.519 13.837 3.184 1.00 88.81 103 VAL A O 1
ATOM 777 N N . ASP A 1 104 ? 8.648 15.467 4.232 1.00 88.19 104 ASP A N 1
ATOM 778 C CA . ASP A 1 104 ? 8.541 14.866 5.562 1.00 88.19 104 ASP A CA 1
ATOM 779 C C . ASP A 1 104 ? 7.138 15.062 6.148 1.00 88.19 104 ASP A C 1
ATOM 781 O O . ASP A 1 104 ? 6.557 16.144 6.073 1.00 88.19 104 ASP A O 1
ATOM 785 N N . PHE A 1 105 ? 6.605 14.022 6.786 1.00 83.44 105 PHE A N 1
ATOM 786 C CA . PHE A 1 105 ? 5.397 14.136 7.594 1.00 83.44 105 PHE A CA 1
ATOM 787 C C . PHE A 1 105 ? 5.684 14.817 8.933 1.00 83.44 105 PHE A C 1
ATOM 789 O O . PHE A 1 105 ? 6.711 14.547 9.583 1.00 83.44 105 PHE A O 1
ATOM 796 N N . SER A 1 106 ? 4.723 15.629 9.387 1.00 79.38 106 SER A N 1
ATOM 797 C CA . SER A 1 106 ? 4.680 16.100 10.773 1.00 79.38 106 SER A CA 1
ATOM 798 C C . SER A 1 106 ? 4.504 14.919 11.733 1.00 79.38 106 SER A C 1
ATOM 800 O O . SER A 1 106 ? 4.076 13.840 11.327 1.00 79.38 106 SER A O 1
ATOM 802 N N . ALA A 1 107 ? 4.863 15.084 13.009 1.00 75.06 107 ALA A N 1
ATOM 803 C CA . ALA A 1 107 ? 4.835 13.984 13.977 1.00 75.06 107 ALA A CA 1
ATOM 804 C C . ALA A 1 107 ? 3.456 13.299 14.077 1.00 75.06 107 ALA A C 1
ATOM 806 O O . ALA A 1 107 ? 3.403 12.071 14.154 1.00 75.06 107 ALA A O 1
ATOM 807 N N . ASP A 1 108 ? 2.376 14.076 13.982 1.00 74.38 108 ASP A N 1
ATOM 808 C CA . ASP A 1 108 ? 0.995 13.596 14.106 1.00 74.38 108 ASP A CA 1
ATOM 809 C C . ASP A 1 108 ? 0.531 12.785 12.885 1.00 74.38 108 ASP A C 1
ATOM 811 O O . ASP A 1 108 ? -0.292 11.879 13.002 1.00 74.38 108 ASP A O 1
ATOM 815 N N . GLU A 1 109 ? 1.095 13.054 11.706 1.00 73.88 109 GLU A N 1
ATOM 816 C CA . GLU A 1 109 ? 0.720 12.382 10.456 1.00 73.88 109 GLU A CA 1
ATOM 817 C C . GLU A 1 109 ? 1.452 11.048 10.250 1.00 73.88 109 GLU A C 1
ATOM 819 O O . GLU A 1 109 ? 1.045 10.231 9.422 1.00 73.88 109 GLU A O 1
ATOM 824 N N . ARG A 1 110 ? 2.530 10.797 11.008 1.00 79.19 110 ARG A N 1
ATOM 825 C CA . ARG A 1 110 ? 3.408 9.637 10.784 1.00 79.19 110 ARG A CA 1
ATOM 826 C C . ARG A 1 110 ? 2.751 8.306 11.105 1.00 79.19 110 ARG A C 1
ATOM 828 O O . ARG A 1 110 ? 3.130 7.306 10.511 1.00 79.19 110 ARG A O 1
ATOM 835 N N . SER A 1 111 ? 1.815 8.273 12.050 1.00 79.69 111 SER A N 1
ATOM 836 C CA . SER A 1 111 ? 1.245 7.035 12.596 1.00 79.69 111 SER A CA 1
ATOM 837 C C . SER A 1 111 ? -0.271 6.985 12.415 1.00 79.69 111 SER A C 1
ATOM 839 O O . SER A 1 111 ? -1.022 6.753 13.363 1.00 79.69 111 SER A O 1
ATOM 841 N N . VAL A 1 112 ? -0.725 7.224 11.183 1.00 81.25 112 VAL A N 1
ATOM 842 C CA . VAL A 1 112 ? -2.146 7.230 10.823 1.00 81.25 112 VAL A CA 1
ATOM 843 C C . VAL A 1 112 ? -2.525 5.933 10.118 1.00 81.25 112 VAL A C 1
ATOM 845 O O . VAL A 1 112 ? -1.806 5.405 9.266 1.00 81.25 112 VAL A O 1
ATOM 848 N N . ARG A 1 113 ? -3.712 5.426 10.451 1.00 89.56 113 ARG A N 1
ATOM 849 C CA . ARG A 1 113 ? -4.306 4.272 9.788 1.00 89.56 113 ARG A CA 1
ATOM 850 C C . ARG A 1 113 ? -4.606 4.605 8.320 1.00 89.56 113 ARG A C 1
ATOM 852 O O . ARG A 1 113 ? -5.568 5.308 8.033 1.00 89.56 113 ARG A O 1
ATOM 859 N N . ALA A 1 114 ? -3.802 4.078 7.396 1.00 91.12 114 ALA A N 1
ATOM 860 C CA . ALA A 1 114 ? -3.954 4.354 5.965 1.00 91.12 114 ALA A CA 1
ATOM 861 C C . ALA A 1 114 ? -5.284 3.848 5.372 1.00 91.12 114 ALA A C 1
ATOM 863 O O . ALA A 1 114 ? -5.808 4.452 4.443 1.00 91.12 114 ALA A O 1
ATOM 864 N N . LEU A 1 115 ? -5.850 2.752 5.887 1.00 93.75 115 LEU A N 1
ATOM 865 C CA . LEU A 1 115 ? -7.127 2.212 5.418 1.00 93.75 115 LEU A CA 1
ATOM 866 C C . LEU A 1 115 ? -8.162 2.201 6.538 1.00 93.75 115 LEU A C 1
ATOM 868 O O . LEU A 1 115 ? -7.961 1.605 7.593 1.00 93.75 115 LEU A O 1
ATOM 872 N N . SER A 1 116 ? -9.316 2.803 6.268 1.00 92.81 116 SER A N 1
ATOM 873 C CA . SER A 1 116 ? -10.495 2.688 7.127 1.00 92.81 116 SER A CA 1
ATOM 874 C C . SER A 1 116 ? -11.169 1.319 6.997 1.00 92.81 116 SER A C 1
ATOM 876 O O . SER A 1 116 ? -11.097 0.660 5.954 1.00 92.81 116 SER A O 1
ATOM 878 N N . ASP A 1 117 ? -11.957 0.949 8.010 1.00 90.19 117 ASP A N 1
ATOM 879 C CA . ASP A 1 117 ? -12.753 -0.289 8.015 1.00 90.19 117 ASP A CA 1
ATOM 880 C C . ASP A 1 117 ? -13.768 -0.366 6.865 1.00 90.19 117 ASP A C 1
ATOM 882 O O . ASP A 1 117 ? -14.204 -1.444 6.478 1.00 90.19 117 ASP A O 1
ATOM 886 N N . LYS A 1 118 ? -14.131 0.774 6.261 1.00 92.31 118 LYS A N 1
ATOM 887 C CA . LYS A 1 118 ? -15.019 0.826 5.088 1.00 92.31 118 LYS A CA 1
ATOM 888 C C . LYS A 1 118 ? -14.272 0.625 3.767 1.00 92.31 118 LYS A C 1
ATOM 890 O O . LYS A 1 118 ? -14.875 0.182 2.787 1.00 92.31 118 LYS A O 1
ATOM 895 N N . GLN A 1 119 ? -12.988 0.983 3.708 1.00 94.94 119 GLN A N 1
ATOM 896 C CA . GLN A 1 119 ? -12.164 0.847 2.504 1.00 94.94 119 GLN A CA 1
ATOM 897 C C . GLN A 1 119 ? -11.690 -0.592 2.304 1.00 94.94 119 GLN A C 1
ATOM 899 O O . GLN A 1 119 ? -11.682 -1.057 1.166 1.00 94.94 119 GLN A O 1
ATOM 904 N N . VAL A 1 120 ? -11.382 -1.320 3.381 1.00 94.38 120 VAL A N 1
ATOM 905 C CA . VAL A 1 120 ? -10.898 -2.708 3.293 1.00 94.38 120 VAL A CA 1
ATOM 906 C C . VAL A 1 120 ? -11.885 -3.615 2.532 1.00 94.38 120 VAL A C 1
ATOM 908 O O . VAL A 1 120 ? -11.497 -4.153 1.493 1.00 94.38 120 VAL A O 1
ATOM 911 N N . PRO A 1 121 ? -13.188 -3.693 2.877 1.00 92.50 121 PRO A N 1
ATOM 912 C CA . PRO A 1 121 ? -14.141 -4.509 2.119 1.00 92.50 121 PRO A CA 1
ATOM 913 C C . PRO A 1 121 ? -14.364 -4.025 0.681 1.00 92.50 121 PRO A C 1
ATOM 915 O O . PRO A 1 121 ? -14.759 -4.803 -0.186 1.00 92.50 121 PRO A O 1
ATOM 918 N N . ARG A 1 122 ? -14.161 -2.728 0.404 1.00 94.19 122 ARG A N 1
ATOM 919 C CA . ARG A 1 122 ? -14.261 -2.175 -0.958 1.00 94.19 122 ARG A CA 1
ATOM 920 C C . ARG A 1 122 ? -13.117 -2.664 -1.842 1.00 94.19 122 ARG A C 1
ATOM 922 O O . ARG A 1 122 ? -13.372 -2.964 -3.005 1.00 94.19 122 ARG A O 1
ATOM 929 N N . LEU A 1 123 ? -11.907 -2.751 -1.293 1.00 93.94 123 LEU A N 1
ATOM 930 C CA . LEU A 1 123 ? -10.732 -3.273 -1.990 1.00 93.94 123 LEU A CA 1
ATOM 931 C C . LEU A 1 123 ? -10.868 -4.771 -2.271 1.00 93.94 123 LEU A C 1
ATOM 933 O O . LEU A 1 123 ? -10.599 -5.189 -3.391 1.00 93.94 123 LEU A O 1
ATOM 937 N N . LEU A 1 124 ? -11.385 -5.551 -1.317 1.00 93.50 124 LEU A N 1
ATOM 938 C CA . LEU A 1 124 ? -11.602 -6.993 -1.505 1.00 93.50 124 LEU A CA 1
ATOM 939 C C . LEU A 1 124 ? -12.525 -7.316 -2.681 1.00 93.50 124 LEU A C 1
ATOM 941 O O . LEU A 1 124 ? -12.289 -8.278 -3.390 1.00 93.50 124 LEU A O 1
ATOM 945 N N . ARG A 1 125 ? -13.546 -6.491 -2.946 1.00 91.62 125 ARG A N 1
ATOM 946 C CA . ARG A 1 125 ? -14.434 -6.685 -4.110 1.00 91.62 125 ARG A CA 1
ATOM 947 C C . ARG A 1 125 ? -13.767 -6.408 -5.462 1.00 91.62 125 ARG A C 1
ATOM 949 O O . ARG A 1 125 ? -14.414 -6.572 -6.494 1.00 91.62 125 ARG A O 1
ATOM 956 N N . LYS A 1 126 ? -12.546 -5.871 -5.467 1.00 90.31 126 LYS A N 1
ATOM 957 C CA . LYS A 1 126 ? -11.782 -5.525 -6.673 1.00 90.31 126 LYS A CA 1
ATOM 958 C C . LYS A 1 126 ? -10.600 -6.465 -6.924 1.00 90.31 126 LYS A C 1
ATOM 960 O O . LYS A 1 126 ? -10.023 -6.365 -8.003 1.00 90.31 126 LYS A O 1
ATOM 965 N N . GLY A 1 127 ? -10.235 -7.297 -5.947 1.00 80.38 127 GLY A N 1
ATOM 966 C CA . GLY A 1 127 ? -9.224 -8.353 -6.075 1.00 80.38 127 GLY A CA 1
ATOM 967 C C . GLY A 1 127 ? -9.852 -9.683 -6.440 1.00 80.38 127 GLY A C 1
ATOM 968 O O . GLY A 1 127 ? -9.122 -10.494 -7.046 1.00 80.38 127 GLY A O 1
#

InterPro domains:
  IPR002192 Pyruvate phosphate dikinase, AMP/ATP-binding [PF01326] (9-123)
  IPR006319 Phosphoenolpyruvate synthase [PTHR43030] (9-124)

Organism: NCBI:txid1198324

pLDDT: mean 87.13, std 10.44, range [46.75, 97.44]